Protein AF-A0A950TAN0-F1 (afdb_monomer_lite)

pLDDT: mean 76.82, std 17.47, range [40.47, 93.75]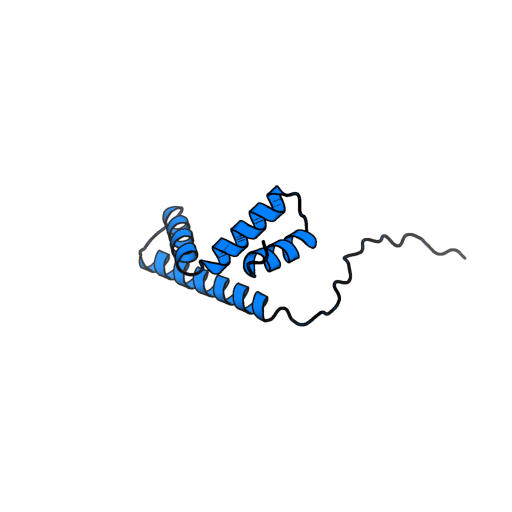

Secondary structure (DSSP, 8-state):
---------------------HHHHHHHHHHHHHHHHHHHHHHHTT--HHHHHHHHHHHHHHH-HHHHHHHHHHHHHHHTT--TTHHHHHHHHHHTT--

Structure (mmCIF, N/CA/C/O backbone):
data_AF-A0A950TAN0-F1
#
_entry.id   AF-A0A950TAN0-F1
#
loop_
_atom_site.group_PDB
_atom_site.id
_atom_site.type_symbol
_atom_site.label_atom_id
_atom_site.label_alt_id
_atom_site.label_comp_id
_atom_site.label_asym_id
_atom_site.label_entity_id
_atom_site.label_seq_id
_atom_site.pdbx_PDB_ins_code
_atom_site.Cartn_x
_atom_site.Cartn_y
_atom_site.Cartn_z
_atom_site.occupancy
_atom_site.B_iso_or_equiv
_atom_site.auth_seq_id
_atom_site.auth_comp_id
_atom_site.auth_asym_id
_atom_site.auth_atom_id
_atom_site.pdbx_PDB_model_num
ATOM 1 N N . MET A 1 1 ? 48.511 31.602 -8.967 1.00 43.75 1 MET A N 1
ATOM 2 C CA . MET A 1 1 ? 47.081 31.755 -8.627 1.00 43.75 1 MET A CA 1
ATOM 3 C C . MET A 1 1 ? 46.378 30.438 -8.904 1.00 43.75 1 MET A C 1
ATOM 5 O O . MET A 1 1 ? 46.162 30.087 -10.052 1.00 43.75 1 MET A O 1
ATOM 9 N N . THR A 1 2 ? 46.152 29.661 -7.854 1.00 52.66 2 THR A N 1
ATOM 10 C CA . THR A 1 2 ? 45.495 28.349 -7.870 1.00 52.66 2 THR A CA 1
ATOM 11 C C . THR A 1 2 ? 44.037 28.504 -7.440 1.00 52.66 2 THR A C 1
ATOM 13 O O . THR A 1 2 ? 43.777 29.124 -6.412 1.00 52.66 2 THR A O 1
ATOM 16 N N . PRO A 1 3 ? 43.097 27.891 -8.165 1.00 51.94 3 PRO A N 1
ATOM 17 C CA . PRO A 1 3 ? 41.890 27.318 -7.569 1.00 51.94 3 PRO A CA 1
ATOM 18 C C . PRO A 1 3 ? 41.887 25.804 -7.872 1.00 51.94 3 PRO A C 1
ATOM 20 O O . PRO A 1 3 ? 42.144 25.396 -8.996 1.00 51.94 3 PRO A O 1
ATOM 23 N N . GLY A 1 4 ? 41.790 24.888 -6.909 1.00 42.84 4 GLY A N 1
ATOM 24 C CA . GLY A 1 4 ? 40.654 24.691 -6.010 1.00 42.84 4 GLY A CA 1
ATOM 25 C C . GLY A 1 4 ? 39.855 23.471 -6.499 1.00 42.84 4 GLY A C 1
ATOM 26 O O . GLY A 1 4 ? 39.041 23.601 -7.403 1.00 42.84 4 GLY A O 1
ATOM 27 N N . GLY A 1 5 ? 40.114 22.281 -5.945 1.00 41.75 5 GLY A N 1
ATOM 28 C CA . GLY A 1 5 ? 39.190 21.133 -6.020 1.00 41.75 5 GLY A CA 1
ATOM 29 C C . GLY A 1 5 ? 38.329 21.054 -4.745 1.00 41.75 5 GLY A C 1
ATOM 30 O O . GLY A 1 5 ? 38.582 21.844 -3.834 1.00 41.75 5 GLY A O 1
ATOM 31 N N . PRO A 1 6 ? 37.377 20.107 -4.592 1.00 55.09 6 PRO A N 1
ATOM 32 C CA . PRO A 1 6 ? 36.890 19.094 -5.532 1.00 55.09 6 PRO A CA 1
ATOM 33 C C . PRO A 1 6 ? 35.371 19.229 -5.808 1.00 55.09 6 PRO A C 1
ATOM 35 O O . PRO A 1 6 ? 34.565 19.376 -4.892 1.00 55.09 6 PRO A O 1
ATOM 38 N N . ALA A 1 7 ? 34.942 19.104 -7.066 1.00 43.31 7 ALA A N 1
ATOM 39 C CA . ALA A 1 7 ? 33.523 18.923 -7.377 1.00 43.31 7 ALA A CA 1
ATOM 40 C C . ALA A 1 7 ? 33.160 17.440 -7.205 1.00 43.31 7 ALA A C 1
ATOM 42 O O . ALA A 1 7 ? 33.303 16.630 -8.120 1.00 43.31 7 ALA A O 1
ATOM 43 N N . GLY A 1 8 ? 32.726 17.077 -5.998 1.00 41.72 8 GLY A N 1
ATOM 44 C CA . GLY A 1 8 ? 32.064 15.802 -5.753 1.00 41.72 8 GLY A CA 1
ATOM 45 C C . GLY A 1 8 ? 30.792 15.715 -6.594 1.00 41.72 8 GLY A C 1
ATOM 46 O O . GLY A 1 8 ? 29.889 16.533 -6.453 1.00 41.72 8 GLY A O 1
ATOM 47 N N . THR A 1 9 ? 30.728 14.720 -7.471 1.00 43.75 9 THR A N 1
ATOM 48 C CA . THR A 1 9 ? 29.477 14.299 -8.106 1.00 43.75 9 THR A CA 1
ATOM 49 C C . THR A 1 9 ? 28.863 13.214 -7.221 1.00 43.75 9 THR A C 1
ATOM 51 O O . THR A 1 9 ? 29.568 12.296 -6.801 1.00 43.75 9 THR A O 1
ATOM 54 N N . PRO A 1 10 ? 27.554 13.284 -6.954 1.00 47.00 10 PRO A N 1
ATOM 55 C CA . PRO A 1 10 ? 26.738 12.213 -7.498 1.00 47.00 10 PRO A CA 1
ATOM 56 C C . PRO A 1 10 ? 25.572 12.789 -8.296 1.00 47.00 10 PRO A C 1
ATOM 58 O O . PRO A 1 10 ? 24.798 13.620 -7.825 1.00 47.00 10 PRO A O 1
ATOM 61 N N . ALA A 1 11 ? 25.438 12.288 -9.519 1.00 57.09 11 ALA A N 1
ATOM 62 C CA . ALA A 1 11 ? 24.194 12.335 -10.251 1.00 57.09 11 ALA A CA 1
ATOM 63 C C . ALA A 1 11 ? 23.077 11.740 -9.381 1.00 57.09 11 ALA A C 1
ATOM 65 O O . ALA A 1 11 ? 23.236 10.661 -8.805 1.00 57.09 11 ALA A O 1
ATOM 66 N N . PRO A 1 12 ? 21.894 12.348 -9.405 1.00 48.06 12 PRO A N 1
ATOM 67 C CA . PRO A 1 12 ? 20.724 11.575 -9.730 1.00 48.06 12 PRO A CA 1
ATOM 68 C C . PRO A 1 12 ? 20.395 11.893 -11.176 1.00 48.06 12 PRO A C 1
ATOM 70 O O . PRO A 1 12 ? 20.210 13.052 -11.546 1.00 48.06 12 PRO A O 1
ATOM 73 N N . ASN A 1 13 ? 20.376 10.829 -11.977 1.00 44.00 13 ASN A N 1
ATOM 74 C CA . ASN A 1 13 ? 19.733 10.766 -13.276 1.00 44.00 13 ASN A CA 1
ATOM 75 C C . ASN A 1 13 ? 18.666 11.849 -13.409 1.00 44.00 13 ASN A C 1
ATOM 77 O O . ASN A 1 13 ? 17.652 11.827 -12.704 1.00 44.00 13 ASN A O 1
ATOM 81 N N . ALA A 1 14 ? 18.899 12.754 -14.355 1.00 40.59 14 ALA A N 1
ATOM 82 C CA . ALA A 1 14 ? 17.837 13.432 -15.057 1.00 40.59 14 ALA A CA 1
ATOM 83 C C . ALA A 1 14 ? 16.934 12.345 -15.661 1.00 40.59 14 ALA A C 1
ATOM 85 O O . ALA A 1 14 ? 17.068 11.956 -16.817 1.00 40.59 14 ALA A O 1
ATOM 86 N N . ALA A 1 15 ? 16.007 11.826 -14.855 1.00 42.38 15 ALA A N 1
ATOM 87 C CA . ALA A 1 15 ? 14.735 11.408 -15.388 1.00 42.38 15 ALA A CA 1
ATOM 88 C C . ALA A 1 15 ? 14.230 12.643 -16.131 1.00 42.38 15 ALA A C 1
ATOM 90 O O . ALA A 1 15 ? 14.056 13.703 -15.525 1.00 42.38 15 ALA A O 1
ATOM 91 N N . ALA A 1 16 ? 14.111 12.528 -17.450 1.00 40.47 16 ALA A N 1
ATOM 92 C CA . ALA A 1 16 ? 13.507 13.548 -18.286 1.00 40.47 16 ALA A CA 1
ATOM 93 C C . ALA A 1 16 ? 12.259 14.134 -17.590 1.00 40.47 16 ALA A C 1
ATOM 95 O O . ALA A 1 16 ? 11.571 13.395 -16.872 1.00 40.47 16 ALA A O 1
ATOM 96 N N . PRO A 1 17 ? 11.905 15.412 -17.817 1.00 44.00 17 PRO A N 1
ATOM 97 C CA . PRO A 1 17 ? 10.615 15.963 -17.414 1.00 44.00 17 PRO A CA 1
ATOM 98 C C . PRO A 1 17 ? 9.511 15.348 -18.290 1.00 44.00 17 PRO A C 1
ATOM 100 O O . PRO A 1 17 ? 8.834 16.013 -19.063 1.00 44.00 17 PRO A O 1
ATOM 103 N N . GLY A 1 18 ? 9.360 14.029 -18.235 1.00 42.53 18 GLY A N 1
ATOM 104 C CA . GLY A 1 18 ? 8.305 13.306 -18.906 1.00 42.53 18 GLY A CA 1
ATOM 105 C C . GLY A 1 18 ? 7.074 13.441 -18.046 1.00 42.53 18 GLY A C 1
ATOM 106 O O . GLY A 1 18 ? 6.975 12.694 -17.085 1.00 42.53 18 GLY A O 1
ATOM 107 N N . THR A 1 19 ? 6.208 14.398 -18.401 1.00 48.81 19 THR A N 1
ATOM 108 C CA . THR A 1 19 ? 4.787 14.558 -18.026 1.00 48.81 19 THR A CA 1
ATOM 109 C C . THR A 1 19 ? 4.423 14.257 -16.567 1.00 48.81 19 THR A C 1
ATOM 111 O O . THR A 1 19 ? 4.668 13.145 -16.105 1.00 48.81 19 THR A O 1
ATOM 114 N N . PRO A 1 20 ? 3.735 15.164 -15.842 1.00 49.88 20 PRO A N 1
ATOM 115 C CA . PRO A 1 20 ? 3.264 14.852 -14.495 1.00 49.88 20 PRO A CA 1
ATOM 116 C C . PRO A 1 20 ? 2.590 13.476 -14.496 1.00 49.88 20 PRO A C 1
ATOM 118 O O . PRO A 1 20 ? 1.727 13.183 -15.326 1.00 49.88 20 PRO A O 1
ATOM 121 N N . ASP A 1 21 ? 3.063 12.591 -13.615 1.00 61.94 21 ASP A N 1
ATOM 122 C CA . ASP A 1 21 ? 2.507 11.259 -13.377 1.00 61.94 21 ASP A CA 1
ATOM 123 C C . ASP A 1 21 ? 1.160 11.443 -12.662 1.00 61.94 21 ASP A C 1
ATOM 125 O O . ASP A 1 21 ? 0.939 10.925 -11.574 1.00 61.94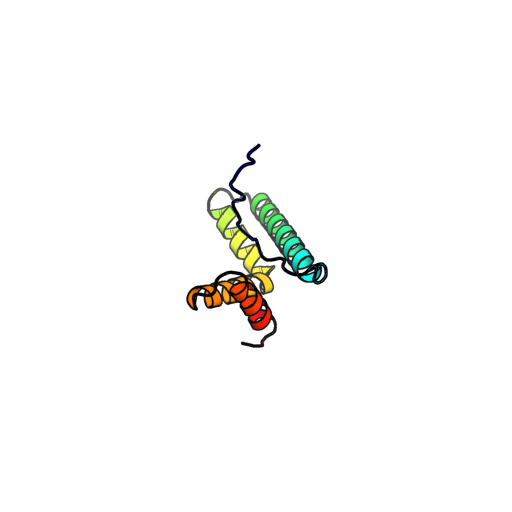 21 ASP A O 1
ATOM 129 N N . THR A 1 22 ? 0.254 12.227 -13.253 1.00 66.56 22 THR A N 1
ATOM 130 C CA . THR A 1 22 ? -1.019 12.677 -12.685 1.00 66.56 22 THR A CA 1
ATOM 131 C C . THR A 1 22 ? -1.857 11.475 -12.283 1.00 66.56 22 THR A C 1
ATOM 133 O O . THR A 1 22 ? -2.517 11.476 -11.251 1.00 66.56 22 THR A O 1
ATOM 136 N N . ARG A 1 23 ? -1.752 10.383 -13.050 1.00 64.38 23 ARG A N 1
ATOM 137 C CA . ARG A 1 23 ? -2.404 9.108 -12.750 1.00 64.38 23 ARG A CA 1
ATOM 138 C C . ARG A 1 23 ? -1.801 8.410 -11.529 1.00 64.38 23 ARG A C 1
ATOM 140 O O . ARG A 1 23 ? -2.539 7.832 -10.737 1.00 64.38 23 ARG A O 1
ATOM 147 N N . GLY A 1 24 ? -0.482 8.430 -11.352 1.00 68.44 24 GLY A N 1
ATOM 148 C CA . GLY A 1 24 ? 0.133 7.846 -10.164 1.00 68.44 24 GLY A CA 1
ATOM 149 C C . GLY A 1 24 ? 0.072 8.760 -8.940 1.00 68.44 24 GLY A C 1
ATOM 150 O O . GLY A 1 24 ? 0.047 8.230 -7.833 1.00 68.44 24 GLY A O 1
ATOM 151 N N . GLN A 1 25 ? -0.029 10.082 -9.111 1.00 73.31 25 GLN A N 1
ATOM 152 C CA . GLN A 1 25 ? -0.428 11.029 -8.062 1.00 73.31 25 GLN A CA 1
ATOM 153 C C . GLN A 1 25 ? -1.860 10.749 -7.607 1.00 73.31 25 GLN A C 1
ATOM 155 O O . GLN A 1 25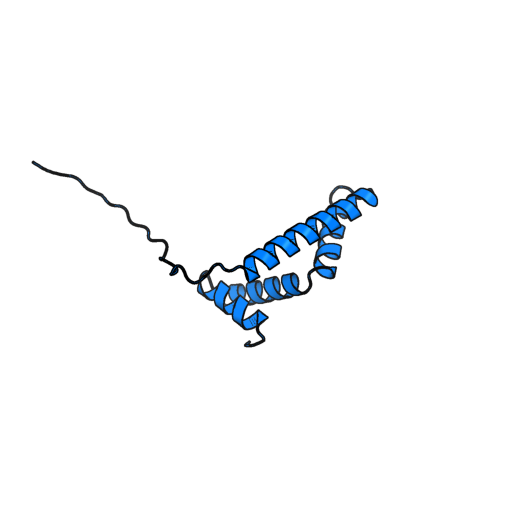 ? -2.043 10.403 -6.447 1.00 73.31 25 GLN A O 1
ATOM 160 N N . ALA A 1 26 ? -2.829 10.704 -8.526 1.00 74.62 26 ALA A N 1
ATOM 161 C CA . ALA A 1 26 ? -4.223 10.389 -8.208 1.00 74.62 26 ALA A CA 1
ATOM 162 C C . ALA A 1 26 ? -4.377 9.048 -7.470 1.00 74.62 26 ALA A C 1
ATOM 164 O O . ALA A 1 26 ? -5.196 8.918 -6.565 1.00 74.62 26 ALA A O 1
ATOM 165 N N . LEU A 1 27 ? -3.561 8.044 -7.811 1.00 75.44 27 LEU A N 1
ATOM 166 C CA . LEU A 1 27 ? -3.583 6.754 -7.119 1.00 75.44 27 LEU A CA 1
ATOM 167 C C . LEU A 1 27 ? -2.971 6.822 -5.708 1.00 75.44 27 LEU A C 1
ATOM 169 O O . LEU A 1 27 ? -3.410 6.098 -4.814 1.00 75.44 27 LEU A O 1
ATOM 173 N N . ARG A 1 28 ? -1.976 7.693 -5.485 1.00 79.00 28 ARG A N 1
ATOM 174 C CA . ARG A 1 28 ? -1.454 7.992 -4.140 1.00 79.00 28 ARG A CA 1
ATOM 175 C C . ARG A 1 28 ? -2.484 8.749 -3.307 1.00 79.00 28 ARG A C 1
ATOM 177 O O . ARG A 1 28 ? -2.657 8.407 -2.139 1.00 79.00 28 ARG A O 1
ATOM 184 N N . ASP A 1 29 ? -3.192 9.697 -3.909 1.00 82.12 29 ASP A N 1
ATOM 185 C CA . ASP A 1 29 ? -4.243 10.468 -3.244 1.00 82.12 29 ASP A CA 1
ATOM 186 C C . ASP A 1 29 ? -5.421 9.568 -2.856 1.00 82.12 29 ASP A C 1
ATOM 188 O O . ASP A 1 29 ? -5.840 9.572 -1.699 1.00 82.12 29 ASP A O 1
ATOM 192 N N . GLN A 1 30 ? -5.866 8.684 -3.758 1.00 82.81 30 GLN A N 1
ATOM 193 C CA . GLN A 1 30 ? -6.868 7.657 -3.444 1.00 82.81 30 GLN A CA 1
ATOM 194 C C . GLN A 1 30 ? -6.401 6.713 -2.332 1.00 82.81 30 GLN A C 1
ATOM 196 O O . GLN A 1 30 ? -7.162 6.412 -1.416 1.00 82.81 30 GLN A O 1
ATOM 201 N N . ALA A 1 31 ? -5.138 6.274 -2.357 1.00 83.69 31 ALA A N 1
ATOM 202 C CA . ALA A 1 31 ? -4.594 5.440 -1.290 1.00 83.69 31 ALA A CA 1
ATOM 203 C C . ALA A 1 31 ? -4.564 6.176 0.061 1.00 83.69 31 ALA A C 1
ATOM 205 O O . ALA A 1 31 ? -4.801 5.567 1.106 1.00 83.69 31 ALA A O 1
ATOM 206 N N . LYS A 1 32 ? -4.278 7.481 0.065 1.00 85.62 32 LYS A N 1
ATOM 207 C CA . LYS A 1 32 ? -4.301 8.291 1.284 1.00 85.62 32 LYS A CA 1
ATOM 208 C C . LYS A 1 32 ? -5.729 8.448 1.810 1.00 85.62 32 LYS A C 1
ATOM 210 O O . LYS A 1 32 ? -5.953 8.159 2.983 1.00 85.62 32 LYS A O 1
ATOM 215 N N . ALA A 1 33 ? -6.678 8.781 0.937 1.00 88.12 33 ALA A N 1
ATOM 216 C CA . ALA A 1 33 ? -8.092 8.906 1.279 1.00 88.12 33 ALA A CA 1
ATOM 217 C C . ALA A 1 33 ? -8.671 7.589 1.826 1.00 88.12 33 ALA A C 1
ATOM 219 O O . ALA A 1 33 ? -9.302 7.583 2.881 1.00 88.12 33 ALA A O 1
ATOM 220 N N . ALA A 1 34 ? -8.381 6.452 1.183 1.00 87.50 34 ALA A N 1
ATOM 221 C CA . ALA A 1 34 ? -8.819 5.140 1.657 1.00 87.50 34 ALA A CA 1
ATOM 222 C C . ALA A 1 34 ? -8.249 4.804 3.045 1.00 87.50 34 ALA A C 1
ATOM 224 O O . ALA A 1 34 ? -8.966 4.293 3.900 1.00 87.50 34 ALA A O 1
ATOM 225 N N . ARG A 1 35 ? -6.973 5.125 3.313 1.00 88.06 35 ARG A N 1
ATOM 226 C CA . ARG A 1 35 ? -6.372 4.927 4.645 1.00 88.06 35 ARG A CA 1
ATOM 227 C C . ARG A 1 35 ? -7.001 5.809 5.713 1.00 88.06 35 ARG A C 1
ATOM 229 O O . ARG A 1 35 ? -7.099 5.365 6.853 1.00 88.06 35 ARG A O 1
ATOM 236 N N . GLU A 1 36 ? -7.350 7.048 5.380 1.00 91.25 36 GLU A N 1
ATOM 237 C CA . GLU A 1 36 ? -8.020 7.966 6.305 1.00 91.25 36 GLU A CA 1
ATOM 238 C C . GLU A 1 36 ? -9.426 7.463 6.633 1.00 91.25 36 GLU A C 1
ATOM 240 O O . GLU A 1 36 ? -9.711 7.255 7.810 1.00 91.25 36 GLU A O 1
ATOM 245 N N . ALA A 1 37 ? -10.211 7.079 5.623 1.00 91.31 37 ALA A N 1
ATOM 246 C CA . ALA A 1 37 ? -11.511 6.441 5.828 1.00 91.31 37 ALA A CA 1
ATOM 247 C C . ALA A 1 37 ? -11.409 5.197 6.734 1.00 91.31 37 ALA A C 1
ATOM 249 O O . ALA A 1 37 ? -12.089 5.119 7.752 1.00 91.31 37 ALA A O 1
ATOM 250 N N . CYS A 1 38 ? -10.476 4.279 6.452 1.00 91.94 38 CYS A N 1
ATOM 251 C CA . CYS A 1 38 ? -10.268 3.086 7.280 1.00 91.94 38 CYS A CA 1
ATOM 252 C C . CYS A 1 38 ? -9.810 3.404 8.716 1.00 91.94 38 CYS A C 1
ATOM 254 O O . CYS A 1 38 ? -10.089 2.652 9.650 1.00 91.94 38 CYS A O 1
ATOM 256 N N . ARG A 1 39 ? -9.075 4.506 8.921 1.00 91.00 39 ARG A N 1
ATOM 257 C CA . ARG A 1 39 ? -8.678 4.962 10.262 1.00 91.00 39 ARG A CA 1
ATOM 258 C C . ARG A 1 39 ? -9.869 5.491 11.040 1.00 91.00 39 ARG A C 1
ATOM 260 O O . ARG A 1 39 ? -9.917 5.257 12.246 1.00 91.00 39 ARG A O 1
ATOM 267 N N . ASP A 1 40 ? -10.764 6.215 10.385 1.00 93.75 40 ASP A N 1
ATOM 268 C CA . ASP A 1 40 ? -11.949 6.770 11.026 1.00 93.75 40 ASP A CA 1
ATOM 269 C C . ASP A 1 40 ? -12.997 5.686 11.296 1.00 93.75 40 ASP A C 1
ATOM 271 O O . ASP A 1 40 ? -13.544 5.672 12.394 1.00 93.75 40 ASP A O 1
ATOM 275 N N . GLU A 1 41 ? -13.154 4.691 10.414 1.00 90.12 41 GLU A N 1
ATOM 276 C CA . GLU A 1 41 ? -13.941 3.477 10.698 1.00 90.12 41 GLU A CA 1
ATOM 277 C C . GLU A 1 41 ? -13.391 2.729 11.925 1.00 90.12 41 GLU A C 1
ATOM 279 O O . GLU A 1 41 ? -14.134 2.442 12.864 1.00 90.12 41 GLU A O 1
ATOM 284 N N . ALA A 1 42 ? -12.072 2.502 11.987 1.00 92.31 42 ALA A N 1
ATOM 285 C CA . ALA A 1 42 ? -11.457 1.842 13.138 1.00 92.31 42 ALA A CA 1
ATOM 286 C C . ALA A 1 42 ? -11.639 2.634 14.447 1.00 92.31 42 ALA A C 1
ATOM 288 O O . ALA A 1 42 ? -11.839 2.044 15.507 1.00 92.31 42 ALA A O 1
ATOM 289 N N . LYS A 1 43 ? -11.576 3.974 14.393 1.00 91.94 43 LYS A N 1
ATOM 290 C CA . LYS A 1 43 ? -11.853 4.834 15.557 1.00 91.94 43 LYS A CA 1
ATOM 291 C C . LYS A 1 43 ? -13.327 4.790 15.959 1.00 91.94 43 LYS A C 1
ATOM 293 O O . LYS A 1 43 ? -13.600 4.735 17.152 1.00 91.94 43 LYS A O 1
ATOM 298 N N . ALA A 1 44 ? -14.249 4.819 14.996 1.00 91.81 44 ALA A N 1
ATOM 299 C CA . ALA A 1 44 ? -15.690 4.750 15.241 1.00 91.81 44 ALA A CA 1
ATOM 300 C C . ALA A 1 44 ? -16.084 3.419 15.898 1.00 91.81 44 ALA A C 1
ATOM 302 O O . ALA A 1 44 ? -16.938 3.391 16.776 1.00 91.81 44 ALA A O 1
ATOM 303 N N . GLN A 1 45 ? -15.390 2.336 15.543 1.00 89.25 45 GLN A N 1
ATOM 304 C CA . GLN A 1 45 ? -15.513 1.023 16.182 1.00 89.25 45 GLN A CA 1
ATOM 305 C C . GLN A 1 45 ? -14.797 0.931 17.543 1.00 89.25 45 GLN A C 1
ATOM 307 O O . GLN A 1 45 ? -14.833 -0.109 18.193 1.00 89.25 45 GLN A O 1
ATOM 312 N N . GLY A 1 46 ? -14.114 1.991 17.986 1.00 93.06 46 GLY A N 1
ATOM 313 C CA . GLY A 1 46 ? -13.385 2.007 19.255 1.00 93.06 46 GLY A CA 1
ATOM 314 C C . GLY A 1 46 ? -12.116 1.148 19.270 1.00 93.06 46 GLY A C 1
ATOM 315 O O . GLY A 1 46 ? -11.555 0.924 20.344 1.00 93.06 46 GLY A O 1
ATOM 316 N N . LEU A 1 47 ? -11.631 0.693 18.107 1.00 92.62 47 LEU A N 1
ATOM 317 C CA . LEU A 1 47 ? -10.445 -0.155 18.005 1.00 92.62 47 LEU A CA 1
ATOM 318 C C . LEU A 1 47 ? -9.186 0.618 18.414 1.00 92.62 47 LEU A C 1
ATOM 320 O O . LEU A 1 47 ? -8.962 1.772 18.020 1.00 92.62 47 LEU A O 1
ATOM 324 N N . LYS A 1 48 ? -8.310 -0.036 19.180 1.00 90.38 48 LYS A N 1
ATOM 325 C CA . LYS A 1 48 ? -7.066 0.551 19.696 1.00 90.38 48 LYS A CA 1
ATOM 326 C C . LYS A 1 48 ? -5.874 -0.368 19.450 1.00 90.38 48 LYS A C 1
ATOM 328 O O . LYS A 1 48 ? -6.023 -1.542 19.142 1.00 90.38 48 LYS A O 1
ATOM 333 N N . GLY A 1 49 ? -4.676 0.210 19.538 1.00 90.75 49 GLY A N 1
ATOM 334 C CA . GLY A 1 49 ? -3.418 -0.531 19.455 1.00 90.75 49 GLY A CA 1
ATOM 335 C C . GLY A 1 49 ? -3.298 -1.417 18.198 1.00 90.75 49 GLY A C 1
ATOM 336 O O . GLY A 1 49 ? -3.444 -0.892 17.086 1.00 90.75 49 GLY A O 1
ATOM 337 N N . PRO A 1 50 ? -2.975 -2.715 18.349 1.00 90.19 50 PRO A N 1
ATOM 338 C CA . PRO A 1 50 ? -2.783 -3.636 17.230 1.00 90.19 50 PRO A CA 1
ATOM 339 C C . PRO A 1 50 ? -4.075 -3.904 16.444 1.00 90.19 50 PRO A C 1
ATOM 341 O O . PRO A 1 50 ? -4.016 -3.902 15.216 1.00 90.19 50 PRO A O 1
ATOM 344 N N . ASP A 1 51 ? -5.237 -3.997 17.099 1.00 89.19 51 ASP A N 1
ATOM 345 C CA . ASP A 1 51 ? -6.522 -4.272 16.431 1.00 89.19 51 ASP A CA 1
ATOM 346 C C . ASP A 1 51 ? -6.897 -3.175 15.437 1.00 89.19 51 ASP A C 1
ATOM 348 O O . ASP A 1 51 ? -7.304 -3.437 14.306 1.00 89.19 51 ASP A O 1
ATOM 352 N N . ARG A 1 52 ? -6.650 -1.912 15.807 1.00 91.25 52 ARG A N 1
ATOM 353 C CA . ARG A 1 52 ? -6.828 -0.782 14.888 1.00 91.25 52 ARG A CA 1
ATOM 354 C C . ARG A 1 52 ? -5.931 -0.908 13.658 1.00 91.25 52 ARG A C 1
ATOM 356 O O . ARG A 1 52 ? -6.356 -0.569 12.558 1.00 91.25 52 ARG A O 1
ATOM 363 N N . ARG A 1 53 ? -4.676 -1.340 13.825 1.00 88.38 53 ARG A N 1
ATOM 364 C CA . ARG A 1 53 ? -3.745 -1.501 12.694 1.00 88.38 53 ARG A CA 1
ATOM 365 C C . ARG A 1 53 ? -4.168 -2.647 11.786 1.00 88.38 53 ARG A C 1
ATOM 367 O O . ARG A 1 53 ? -4.048 -2.493 10.574 1.00 88.38 53 ARG A O 1
ATOM 374 N N . GLN A 1 54 ? -4.646 -3.747 12.360 1.00 89.94 54 GLN A N 1
ATOM 375 C CA . GLN A 1 54 ? -5.160 -4.887 11.611 1.00 89.94 54 GLN A CA 1
ATOM 376 C C . GLN A 1 54 ? -6.387 -4.471 10.793 1.00 89.94 54 GLN A C 1
ATOM 378 O O . GLN A 1 54 ? -6.364 -4.567 9.571 1.00 89.94 54 GLN A O 1
ATOM 383 N N . HIS A 1 55 ? -7.363 -3.822 11.431 1.00 90.94 55 HIS A N 1
ATOM 384 C CA . HIS A 1 55 ? -8.559 -3.326 10.752 1.00 90.94 55 HIS A CA 1
ATOM 385 C C . HIS A 1 55 ? -8.243 -2.346 9.619 1.00 90.94 55 HIS A C 1
ATOM 387 O O . HIS A 1 55 ? -8.806 -2.445 8.535 1.00 90.94 55 HIS A O 1
ATOM 393 N N . ILE A 1 56 ? -7.313 -1.406 9.831 1.00 89.69 56 ILE A N 1
ATOM 394 C CA . ILE A 1 56 ? -6.902 -0.479 8.768 1.00 89.69 56 ILE A CA 1
ATOM 395 C C . ILE A 1 56 ? -6.276 -1.236 7.594 1.00 89.69 56 ILE A C 1
ATOM 397 O O . ILE A 1 56 ? -6.506 -0.846 6.454 1.00 89.69 56 ILE A O 1
ATOM 401 N N . GLN A 1 57 ? -5.478 -2.278 7.846 1.00 87.25 57 GLN A N 1
ATOM 402 C CA . GLN A 1 57 ? -4.881 -3.086 6.782 1.00 87.25 57 GLN A CA 1
ATOM 403 C C . GLN A 1 57 ? -5.941 -3.861 6.003 1.0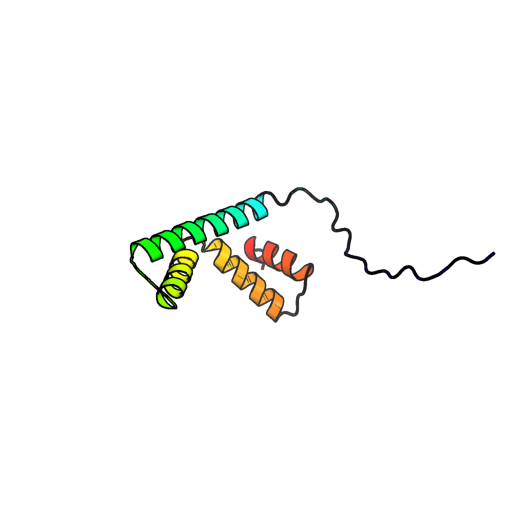0 87.25 57 GLN A C 1
ATOM 405 O O . GLN A 1 57 ? -5.937 -3.787 4.776 1.00 87.25 57 GLN A O 1
ATOM 410 N N . ASP A 1 58 ? -6.869 -4.512 6.698 1.00 87.94 58 ASP A N 1
ATOM 411 C CA . ASP A 1 58 ? -7.930 -5.307 6.077 1.00 87.94 58 ASP A CA 1
ATOM 412 C C . ASP A 1 58 ? -8.895 -4.410 5.285 1.00 87.94 58 ASP A C 1
ATOM 414 O O . ASP A 1 58 ? -9.166 -4.652 4.108 1.00 87.94 58 ASP A O 1
ATOM 418 N N . CYS A 1 59 ? -9.322 -3.290 5.877 1.00 89.94 59 CYS A N 1
ATOM 419 C CA . CYS A 1 59 ? -10.134 -2.276 5.206 1.00 89.94 59 CYS A CA 1
ATOM 420 C C . CYS A 1 59 ? -9.411 -1.683 3.988 1.00 89.94 59 CYS A C 1
ATOM 422 O O . CYS A 1 59 ? -10.000 -1.528 2.917 1.00 89.94 59 CYS A O 1
ATOM 424 N N . PHE A 1 60 ? -8.119 -1.370 4.115 1.00 86.94 60 PHE A N 1
ATOM 425 C CA . PHE A 1 60 ? -7.348 -0.814 3.008 1.00 86.94 60 PHE A CA 1
ATOM 426 C C . PHE A 1 60 ? -7.150 -1.833 1.881 1.00 86.94 60 PHE A C 1
ATOM 428 O O . PHE A 1 60 ? -7.245 -1.460 0.712 1.00 86.94 60 PHE A O 1
ATOM 435 N N . ALA A 1 61 ? -6.914 -3.105 2.208 1.00 83.06 61 ALA A N 1
ATOM 436 C CA . ALA A 1 61 ? -6.823 -4.188 1.233 1.00 83.06 61 ALA A CA 1
ATOM 437 C C . ALA A 1 61 ? -8.151 -4.381 0.483 1.00 83.06 61 ALA A C 1
ATOM 439 O O . ALA A 1 61 ? -8.140 -4.517 -0.740 1.00 83.06 61 ALA A O 1
ATOM 440 N N . ALA A 1 62 ? -9.283 -4.291 1.191 1.00 83.38 62 ALA A N 1
ATOM 441 C CA . ALA A 1 62 ? -10.616 -4.361 0.598 1.00 83.38 62 ALA A CA 1
ATOM 442 C C . ALA A 1 62 ? -10.934 -3.152 -0.304 1.00 83.38 62 ALA A C 1
ATOM 444 O O . ALA A 1 62 ? -11.474 -3.323 -1.395 1.00 83.38 62 ALA A O 1
ATOM 445 N N . LYS A 1 63 ? -10.583 -1.925 0.114 1.00 82.69 63 LYS A N 1
ATOM 446 C CA . LYS A 1 63 ? -10.877 -0.700 -0.655 1.00 82.69 63 LYS A CA 1
ATOM 447 C C . LYS A 1 63 ? -9.894 -0.438 -1.801 1.00 82.69 63 LYS A C 1
ATOM 449 O O . LYS A 1 63 ? -10.258 0.237 -2.759 1.00 82.69 63 LYS A O 1
ATOM 454 N N . MET A 1 64 ? -8.660 -0.943 -1.724 1.00 81.88 64 MET A N 1
ATOM 455 C CA . MET A 1 64 ? -7.603 -0.667 -2.708 1.00 81.88 64 MET A CA 1
ATOM 456 C C . MET A 1 64 ? -6.947 -1.947 -3.265 1.00 81.88 64 MET A C 1
ATOM 458 O O . MET A 1 64 ? -5.721 -2.097 -3.180 1.00 81.88 64 MET A O 1
ATOM 462 N N . PRO A 1 65 ? -7.702 -2.837 -3.940 1.00 75.94 65 PRO A N 1
ATOM 463 C CA . PRO A 1 65 ? -7.139 -4.043 -4.560 1.00 75.94 65 PRO A CA 1
ATOM 464 C C . PRO A 1 65 ? -6.097 -3.716 -5.647 1.00 75.94 65 PRO A C 1
ATOM 466 O O . PRO A 1 65 ? -5.129 -4.446 -5.838 1.00 75.94 65 PRO A O 1
ATOM 469 N N . GLN A 1 66 ? -6.233 -2.566 -6.316 1.00 76.19 66 GLN A N 1
ATOM 470 C CA . GLN A 1 66 ? -5.241 -2.031 -7.261 1.00 76.19 66 GLN A CA 1
ATOM 471 C C . GLN A 1 66 ? -3.892 -1.713 -6.591 1.00 76.19 66 GLN A C 1
ATOM 473 O O . GLN A 1 66 ? -2.835 -1.893 -7.192 1.00 76.19 66 GLN A O 1
ATOM 478 N N . VAL A 1 67 ? -3.901 -1.241 -5.339 1.00 79.00 67 VAL A N 1
ATOM 479 C CA . VAL A 1 67 ? -2.662 -0.978 -4.591 1.00 79.00 67 VAL A CA 1
ATOM 480 C C . VAL A 1 67 ? -2.050 -2.283 -4.106 1.00 79.00 67 VAL A C 1
ATOM 482 O O . VAL A 1 67 ? -0.831 -2.414 -4.178 1.00 79.00 67 VAL A O 1
ATOM 485 N N . ALA A 1 68 ? -2.869 -3.244 -3.668 1.00 78.38 68 ALA A N 1
ATOM 486 C CA . ALA A 1 68 ? -2.401 -4.581 -3.312 1.00 78.38 68 ALA A CA 1
ATOM 487 C C . ALA A 1 68 ? -1.665 -5.240 -4.492 1.00 78.38 68 ALA A C 1
ATOM 489 O O . ALA A 1 68 ? -0.484 -5.555 -4.356 1.00 78.38 68 ALA A O 1
ATOM 490 N N . LYS A 1 69 ? -2.287 -5.281 -5.682 1.00 81.94 69 LYS A N 1
ATOM 491 C CA . LYS A 1 69 ? -1.642 -5.767 -6.917 1.00 81.94 69 LYS A CA 1
ATOM 492 C C . LYS A 1 69 ? -0.340 -5.033 -7.231 1.00 81.94 69 LYS A C 1
ATOM 494 O O . LYS A 1 69 ? 0.668 -5.649 -7.558 1.00 81.94 69 LYS A O 1
ATOM 499 N N . ARG A 1 70 ? -0.309 -3.705 -7.074 1.00 83.38 70 ARG A N 1
ATOM 500 C CA . ARG A 1 70 ? 0.920 -2.922 -7.283 1.00 83.38 70 ARG A CA 1
ATOM 501 C C . ARG A 1 70 ? 2.036 -3.317 -6.310 1.00 83.38 70 ARG A C 1
ATOM 503 O O . ARG A 1 70 ? 3.206 -3.324 -6.693 1.00 83.38 70 ARG A O 1
ATOM 510 N N . ILE A 1 71 ? 1.696 -3.584 -5.049 1.00 83.88 71 ILE A N 1
ATOM 511 C CA . ILE A 1 71 ? 2.651 -4.028 -4.027 1.00 83.88 71 ILE A CA 1
ATOM 512 C C . ILE A 1 71 ? 3.186 -5.418 -4.377 1.00 83.88 71 ILE A C 1
ATOM 514 O O . ILE A 1 71 ? 4.391 -5.622 -4.259 1.00 83.88 71 ILE A O 1
ATOM 518 N N . GLU A 1 72 ? 2.337 -6.334 -4.841 1.00 85.56 72 GLU A N 1
ATOM 519 C CA . GLU A 1 72 ? 2.749 -7.664 -5.312 1.00 85.56 72 GLU A CA 1
ATOM 520 C C . GLU A 1 72 ? 3.714 -7.567 -6.493 1.00 85.56 72 GLU A C 1
ATOM 522 O O . GLU A 1 72 ? 4.846 -8.034 -6.378 1.00 85.56 72 GLU A O 1
ATOM 527 N N . CYS A 1 73 ? 3.353 -6.818 -7.540 1.00 89.44 73 CYS A N 1
ATOM 528 C CA . CYS A 1 73 ? 4.245 -6.532 -8.666 1.00 89.44 73 CYS A CA 1
ATOM 529 C C . CYS A 1 73 ? 5.596 -5.965 -8.198 1.00 89.44 73 CYS A C 1
ATOM 531 O O . CYS A 1 73 ? 6.655 -6.268 -8.743 1.00 89.44 73 CYS A O 1
ATOM 533 N N . ARG A 1 74 ? 5.591 -5.117 -7.164 1.00 87.69 74 ARG A N 1
ATOM 534 C CA . ARG A 1 74 ? 6.830 -4.550 -6.623 1.00 87.69 74 ARG A CA 1
ATOM 535 C C . ARG A 1 74 ? 7.650 -5.599 -5.877 1.00 87.69 74 ARG A C 1
ATOM 537 O O . ARG A 1 74 ? 8.868 -5.607 -6.010 1.00 87.69 74 ARG A O 1
ATOM 544 N N . LYS A 1 75 ? 7.012 -6.465 -5.092 1.00 88.81 75 LYS A N 1
ATOM 545 C CA . LYS A 1 75 ? 7.695 -7.563 -4.399 1.00 88.81 75 LYS A CA 1
ATOM 546 C C . LYS A 1 75 ? 8.312 -8.539 -5.394 1.00 88.81 75 LYS A C 1
ATOM 548 O O . LYS A 1 75 ? 9.462 -8.913 -5.208 1.00 88.81 75 LYS A O 1
ATOM 553 N N . GLU A 1 76 ? 7.604 -8.884 -6.466 1.00 89.31 76 GLU A N 1
ATOM 554 C CA . GLU A 1 76 ? 8.146 -9.724 -7.537 1.00 89.31 76 GLU A CA 1
ATOM 555 C C . GLU A 1 76 ? 9.356 -9.087 -8.219 1.00 89.31 76 GLU A C 1
ATOM 557 O O . GLU A 1 76 ? 10.382 -9.743 -8.377 1.00 89.31 76 GLU A O 1
ATOM 562 N N . GLY A 1 77 ? 9.278 -7.803 -8.581 1.00 90.75 77 GLY A N 1
ATOM 563 C CA . GLY A 1 77 ? 10.425 -7.108 -9.167 1.00 90.75 77 GLY A CA 1
ATOM 564 C C . GLY A 1 77 ? 11.627 -7.079 -8.215 1.00 90.75 77 GLY A C 1
ATOM 565 O O . GLY A 1 77 ? 12.752 -7.337 -8.630 1.00 90.75 77 GLY A O 1
ATOM 566 N N . GLN A 1 78 ? 11.398 -6.853 -6.917 1.00 89.81 78 GLN A N 1
ATOM 567 C CA . GLN A 1 78 ? 12.460 -6.906 -5.905 1.00 89.81 78 GLN A CA 1
ATOM 568 C C . GLN A 1 78 ? 13.042 -8.313 -5.733 1.00 89.81 78 GLN A C 1
ATOM 570 O O . GLN A 1 78 ? 14.256 -8.448 -5.610 1.00 89.81 78 GLN A O 1
ATOM 575 N N . ALA A 1 79 ? 12.207 -9.354 -5.764 1.00 92.00 79 ALA A N 1
ATOM 576 C CA . ALA A 1 79 ? 12.651 -10.748 -5.722 1.00 92.00 79 ALA A CA 1
ATOM 577 C C . ALA A 1 79 ? 13.494 -11.119 -6.953 1.00 92.00 79 ALA A C 1
ATOM 579 O O . ALA A 1 79 ? 14.411 -11.927 -6.851 1.00 92.00 79 ALA A O 1
ATOM 580 N N . LYS A 1 80 ? 13.239 -10.471 -8.096 1.00 88.75 80 LYS A N 1
ATOM 581 C CA . LYS A 1 80 ? 14.061 -10.550 -9.314 1.00 88.75 80 LYS A CA 1
ATOM 582 C C . LYS A 1 80 ? 15.343 -9.702 -9.242 1.00 88.75 80 LYS A C 1
ATOM 584 O O . LYS A 1 80 ? 16.072 -9.626 -10.224 1.00 88.75 80 LYS A O 1
ATOM 589 N N . GLY A 1 81 ? 15.621 -9.050 -8.110 1.00 92.06 81 GLY A N 1
ATOM 590 C CA . GLY A 1 81 ? 16.790 -8.188 -7.917 1.00 92.06 81 GLY A CA 1
ATOM 591 C C . GLY A 1 81 ? 16.666 -6.802 -8.558 1.00 92.06 81 GLY A C 1
ATOM 592 O O . GLY A 1 81 ? 17.653 -6.072 -8.618 1.00 92.06 81 GLY A O 1
ATOM 593 N N . MET A 1 82 ? 15.475 -6.409 -9.028 1.00 90.31 82 MET A N 1
ATOM 594 C CA . MET A 1 82 ? 15.271 -5.109 -9.666 1.00 90.31 82 MET A CA 1
ATOM 595 C C . MET A 1 82 ? 15.284 -3.989 -8.626 1.00 90.31 82 MET A C 1
ATOM 597 O O . MET A 1 82 ? 14.511 -3.979 -7.660 1.00 90.31 82 MET A O 1
ATOM 601 N N . THR A 1 83 ? 16.130 -2.995 -8.864 1.00 88.69 83 THR A N 1
ATOM 602 C CA . THR A 1 83 ? 16.173 -1.738 -8.115 1.00 88.69 83 THR A CA 1
ATOM 603 C C . THR A 1 83 ? 15.496 -0.626 -8.924 1.00 88.69 83 THR A C 1
ATOM 605 O O . THR A 1 83 ? 15.016 -0.842 -10.033 1.00 88.69 83 THR A O 1
ATOM 608 N N . GLN A 1 84 ? 15.342 0.569 -8.353 1.00 81.31 84 GLN A N 1
ATOM 609 C CA . GLN A 1 84 ? 14.892 1.726 -9.140 1.00 81.31 84 GLN A CA 1
ATOM 610 C C . GLN A 1 84 ? 15.987 2.121 -10.149 1.00 81.31 84 GLN A C 1
ATOM 612 O O . GLN A 1 84 ? 17.139 2.201 -9.725 1.00 81.31 84 GLN A O 1
ATOM 617 N N . PRO A 1 85 ? 15.661 2.440 -11.419 1.00 85.25 85 PRO A N 1
ATOM 618 C CA . PRO A 1 85 ? 14.321 2.673 -11.976 1.00 85.25 85 PRO A CA 1
ATOM 619 C C . PRO A 1 85 ? 13.589 1.432 -12.520 1.00 85.25 85 PRO A C 1
ATOM 621 O O . PRO A 1 85 ? 12.359 1.466 -12.598 1.00 85.25 85 PRO A O 1
ATOM 624 N N . ASP A 1 86 ? 14.290 0.336 -12.815 1.00 86.94 86 ASP A N 1
ATOM 625 C CA . ASP A 1 86 ? 13.736 -0.871 -13.457 1.00 86.94 86 ASP A CA 1
ATOM 626 C C . ASP A 1 8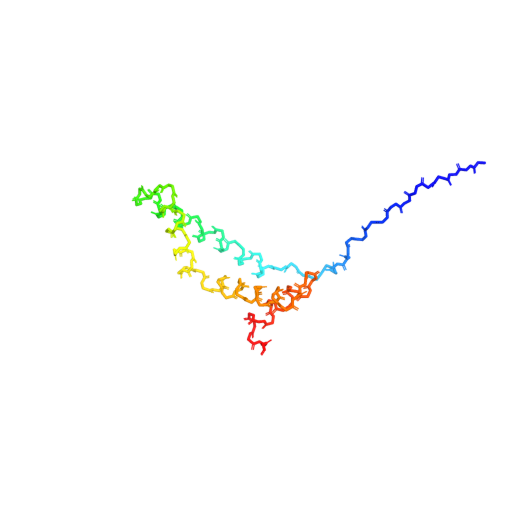6 ? 12.537 -1.464 -12.713 1.00 86.94 86 ASP A C 1
ATOM 628 O O . ASP A 1 86 ? 11.513 -1.801 -13.307 1.00 86.94 86 ASP A O 1
ATOM 632 N N . LEU A 1 87 ? 12.602 -1.490 -11.380 1.00 89.50 87 LEU A N 1
ATOM 633 C CA . LEU A 1 87 ? 11.503 -1.928 -10.525 1.00 89.50 87 LEU A CA 1
ATOM 634 C C . LEU A 1 87 ? 10.215 -1.142 -10.795 1.00 89.50 87 LEU A C 1
ATOM 636 O O . LEU A 1 87 ? 9.111 -1.680 -10.706 1.00 89.50 87 LEU A O 1
ATOM 640 N N . ARG A 1 88 ? 10.328 0.156 -11.084 1.00 85.56 88 ARG A N 1
ATOM 641 C CA . ARG A 1 88 ? 9.161 1.007 -11.315 1.00 85.56 88 ARG A CA 1
ATOM 642 C C . ARG A 1 88 ? 8.509 0.708 -12.655 1.00 85.56 88 ARG A C 1
ATOM 644 O O . ARG A 1 88 ? 7.283 0.778 -12.749 1.00 85.56 88 ARG A O 1
ATOM 651 N N . ASP A 1 89 ? 9.309 0.419 -13.671 1.00 88.19 89 ASP A N 1
ATOM 652 C CA . ASP A 1 89 ? 8.808 0.084 -14.999 1.00 88.19 89 ASP A CA 1
ATOM 653 C C . ASP A 1 89 ? 8.252 -1.338 -15.031 1.00 88.19 89 ASP A C 1
ATOM 655 O O . ASP A 1 89 ? 7.155 -1.530 -15.557 1.00 88.19 89 ASP A O 1
ATOM 659 N N . TYR A 1 90 ? 8.876 -2.280 -14.317 1.00 90.56 90 TYR A N 1
ATOM 660 C CA . TYR A 1 90 ? 8.307 -3.605 -14.058 1.00 90.56 90 TYR A CA 1
ATOM 661 C C . TYR A 1 90 ? 6.930 -3.510 -13.396 1.00 90.56 90 TYR A C 1
ATOM 663 O O . TYR A 1 90 ? 5.957 -4.082 -13.877 1.00 90.56 90 TYR A O 1
ATOM 671 N N . VAL A 1 91 ? 6.802 -2.716 -12.326 1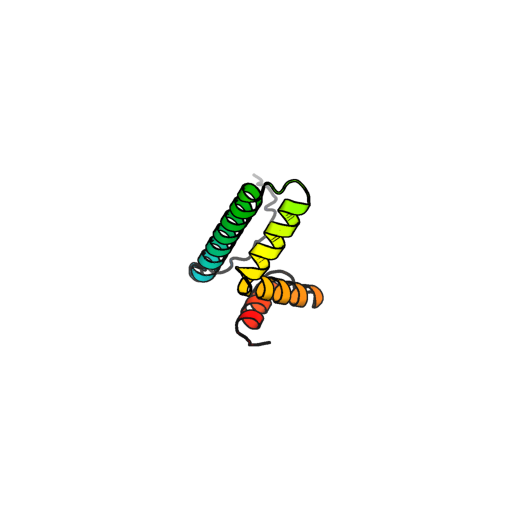.00 88.56 91 VAL A N 1
ATOM 672 C CA . VAL A 1 91 ? 5.514 -2.512 -11.645 1.00 88.56 91 VAL A CA 1
ATOM 673 C C . VAL A 1 91 ? 4.464 -1.913 -12.583 1.00 88.56 91 VAL A C 1
ATOM 675 O O . VAL A 1 91 ? 3.298 -2.297 -12.512 1.00 88.56 91 VAL A O 1
ATOM 678 N N . ARG A 1 92 ? 4.845 -0.982 -13.469 1.00 85.56 92 ARG A N 1
ATOM 679 C CA . ARG A 1 92 ? 3.928 -0.423 -14.475 1.00 85.56 92 ARG A CA 1
ATOM 680 C C . ARG A 1 92 ? 3.481 -1.476 -15.491 1.00 85.56 92 ARG A C 1
ATOM 682 O O . ARG A 1 92 ? 2.293 -1.518 -15.792 1.00 85.56 92 ARG A O 1
ATOM 689 N N . GLN A 1 93 ? 4.391 -2.310 -15.989 1.00 87.06 93 GLN A N 1
ATOM 690 C CA . GLN A 1 93 ? 4.087 -3.375 -16.953 1.00 87.06 93 GLN A CA 1
ATOM 691 C C . GLN A 1 93 ? 3.225 -4.483 -16.333 1.00 87.06 93 GLN A C 1
ATOM 693 O O . GLN A 1 93 ? 2.195 -4.846 -16.899 1.00 87.06 93 GLN A O 1
ATOM 698 N N . CYS A 1 94 ? 3.567 -4.916 -15.119 1.00 89.12 94 CYS A N 1
ATOM 699 C CA . CYS A 1 94 ? 2.802 -5.883 -14.334 1.00 89.12 94 CYS A CA 1
ATOM 700 C C . CYS A 1 94 ? 1.370 -5.390 -14.059 1.00 89.12 94 CYS A C 1
ATOM 702 O O . CYS A 1 94 ? 0.400 -6.105 -14.295 1.00 89.12 94 CYS A O 1
ATOM 704 N N . MET A 1 95 ? 1.207 -4.117 -13.676 1.00 84.19 95 MET A N 1
ATOM 705 C CA . MET A 1 95 ? -0.115 -3.488 -13.523 1.00 84.19 95 MET A CA 1
ATOM 706 C C . MET A 1 95 ? -0.884 -3.349 -14.848 1.00 84.19 95 MET A C 1
ATOM 708 O O . MET A 1 95 ? -2.112 -3.322 -14.836 1.00 84.19 95 MET A O 1
ATOM 712 N N . ALA A 1 96 ? -0.183 -3.227 -15.977 1.00 82.31 96 ALA A N 1
ATOM 713 C CA . ALA A 1 96 ? -0.772 -3.134 -17.312 1.00 82.31 96 ALA A CA 1
ATOM 714 C C . ALA A 1 96 ? -1.109 -4.508 -17.928 1.00 82.31 96 ALA A C 1
ATOM 716 O O . ALA A 1 96 ? -1.586 -4.554 -19.060 1.00 82.31 96 ALA A O 1
ATOM 717 N N . GLY A 1 97 ? -0.860 -5.615 -17.215 1.00 68.69 97 GLY A N 1
ATOM 718 C CA . GLY A 1 97 ? -1.093 -6.974 -17.714 1.00 68.69 97 GLY A CA 1
ATOM 719 C C . GLY A 1 97 ? -0.081 -7.442 -18.765 1.00 68.69 97 GLY A C 1
ATOM 720 O O . GLY A 1 97 ? -0.328 -8.438 -19.436 1.00 68.69 97 GLY A O 1
ATOM 721 N N . LYS A 1 98 ? 1.048 -6.737 -18.924 1.00 57.88 98 LYS A N 1
ATOM 722 C CA . LYS A 1 98 ? 2.194 -7.172 -19.738 1.00 57.88 98 LYS A CA 1
ATOM 723 C C . LYS A 1 98 ? 3.268 -7.780 -18.831 1.00 57.88 98 LYS A C 1
ATOM 725 O O . LYS A 1 98 ? 4.327 -7.181 -18.659 1.00 57.88 98 LYS A O 1
ATOM 730 N N . GLY A 1 99 ? 2.932 -8.897 -18.188 1.00 45.34 99 GLY A N 1
ATOM 731 C CA . GLY A 1 99 ? 3.855 -9.723 -17.401 1.00 45.34 99 GLY A CA 1
ATOM 732 C C . GLY A 1 99 ? 4.347 -10.905 -18.213 1.00 45.34 99 GLY A C 1
ATOM 733 O O . GLY A 1 99 ? 3.485 -11.521 -18.877 1.00 45.34 99 GLY A O 1
#

Radius of gyration: 20.11 Å; chains: 1; bounding box: 63×42×39 Å

Foldseek 3Di:
DDDDDDDDDDDDDPPDPPDDVVVVVVLVVQLVVQLVVQLVVCVVVVHDDVRSVVSSVVSSCVSCVLVVQLVVQLVVCVVVVDDPPRSVVSSVCSSVVND

Sequence (99 aa):
MTPGGPAGTPAPNAAAPGTPDTRGQALRDQAKAAREACRDEAKAQGLKGPDRRQHIQDCFAAKMPQVAKRIECRKEGQAKGMTQPDLRDYVRQCMAGKG